Protein AF-A0A959IIW9-F1 (afdb_monomer_lite)

Secondary structure (DSSP, 8-state):
------------PPPPGGGGGG-SS-TTS-EEETTEEESTTIIIIIHHHHHHHHHT-

Sequence (57 aa):
MHPILLMAHYDVVPVELETVDQWTYAPFSGMVRADTVWGRGAIDDKLACVALLEATR

Structure (mmCIF, N/CA/C/O backbone):
data_AF-A0A959IIW9-F1
#
_entry.id   AF-A0A959IIW9-F1
#
loop_
_atom_site.group_PDB
_atom_site.id
_atom_site.type_symbol
_atom_site.label_atom_id
_atom_site.label_alt_id
_atom_site.label_comp_id
_atom_site.label_asym_id
_atom_site.label_entity_id
_atom_site.label_seq_id
_atom_site.pdbx_PDB_ins_code
_atom_site.Cartn_x
_atom_site.Cartn_y
_atom_site.Cartn_z
_atom_site.occupancy
_atom_site.B_iso_or_equiv
_atom_site.auth_seq_id
_atom_site.auth_comp_id
_atom_site.auth_asym_id
_atom_site.auth_atom_id
_atom_site.pdbx_PDB_model_num
ATOM 1 N N . MET A 1 1 ? -14.592 -2.887 30.049 1.00 77.31 1 MET A N 1
ATOM 2 C CA . MET A 1 1 ? -13.658 -3.477 29.065 1.00 77.31 1 MET A CA 1
ATOM 3 C C . MET A 1 1 ? -12.276 -2.905 29.320 1.00 77.31 1 MET A C 1
ATOM 5 O O . MET A 1 1 ? -12.201 -1.780 29.801 1.00 77.31 1 MET A O 1
ATOM 9 N N . HIS A 1 2 ? -11.215 -3.670 29.068 1.00 93.69 2 HIS A N 1
ATOM 10 C CA . HIS A 1 2 ? -9.846 -3.160 29.178 1.00 93.69 2 HIS A CA 1
ATOM 11 C C . HIS A 1 2 ? -9.478 -2.384 27.902 1.00 93.69 2 HIS A C 1
ATOM 13 O O . HIS A 1 2 ? -9.963 -2.764 26.834 1.00 93.69 2 HIS A O 1
ATOM 19 N N . PRO A 1 3 ? -8.667 -1.312 27.989 1.00 95.31 3 PRO A N 1
ATOM 20 C CA . PRO A 1 3 ? -8.182 -0.599 26.810 1.00 95.31 3 PRO A CA 1
ATOM 21 C C . PRO A 1 3 ? -7.426 -1.533 25.860 1.00 95.31 3 PRO A C 1
ATOM 23 O O . PRO A 1 3 ? -6.695 -2.414 26.313 1.00 95.31 3 PRO A O 1
ATOM 26 N N . ILE A 1 4 ? -7.577 -1.310 24.554 1.00 95.56 4 ILE A N 1
ATOM 27 C CA . ILE A 1 4 ? -6.838 -2.015 23.501 1.00 95.56 4 ILE A CA 1
ATOM 28 C C . ILE A 1 4 ? -6.140 -1.004 22.587 1.00 95.56 4 ILE A C 1
ATOM 30 O O . ILE A 1 4 ? -6.667 0.084 22.359 1.00 95.56 4 ILE A O 1
ATOM 34 N N . LEU A 1 5 ? -4.963 -1.367 22.071 1.00 95.69 5 LEU A N 1
ATOM 35 C CA . LEU A 1 5 ? -4.243 -0.603 21.051 1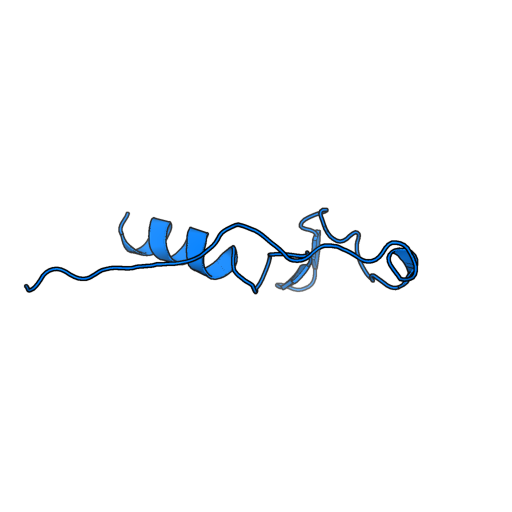.00 95.69 5 LEU A CA 1
ATOM 36 C C . LEU A 1 5 ? -4.385 -1.311 19.704 1.00 95.69 5 LEU A C 1
ATOM 38 O O . LEU A 1 5 ? -4.033 -2.482 19.577 1.00 95.69 5 LEU A O 1
ATOM 42 N N . LEU A 1 6 ? -4.869 -0.574 18.711 1.00 96.81 6 LEU A N 1
ATOM 43 C CA . LEU A 1 6 ? -4.902 -0.979 17.312 1.00 96.81 6 LEU A CA 1
ATOM 44 C C . LEU A 1 6 ? -3.817 -0.188 16.575 1.00 96.81 6 LEU A C 1
ATOM 46 O O . LEU A 1 6 ? -3.747 1.031 16.726 1.00 96.81 6 LEU A O 1
ATOM 50 N N . MET A 1 7 ? -2.954 -0.868 15.824 1.00 97.38 7 MET A N 1
ATOM 51 C CA . MET A 1 7 ? -1.796 -0.254 15.173 1.00 97.38 7 MET A CA 1
ATOM 52 C C . MET A 1 7 ? -1.626 -0.803 13.758 1.00 97.38 7 MET A C 1
ATOM 54 O O . MET A 1 7 ? -1.793 -1.997 13.533 1.00 97.38 7 MET A O 1
ATOM 58 N N . ALA A 1 8 ? -1.272 0.094 12.846 1.00 98.00 8 ALA A N 1
ATOM 59 C CA . ALA A 1 8 ? -0.904 -0.162 11.460 1.00 98.00 8 ALA A CA 1
ATOM 60 C C . ALA A 1 8 ? 0.155 0.871 11.058 1.00 98.00 8 ALA A C 1
ATOM 62 O O . ALA A 1 8 ? 0.288 1.904 11.730 1.00 98.00 8 ALA A O 1
ATOM 63 N N . HIS A 1 9 ? 0.881 0.628 9.972 1.00 98.25 9 HIS A N 1
ATOM 64 C CA . HIS A 1 9 ? 1.786 1.626 9.398 1.00 98.25 9 HIS A CA 1
ATOM 65 C C . HIS A 1 9 ? 1.283 2.130 8.042 1.00 98.25 9 HIS A C 1
ATOM 67 O O . HIS A 1 9 ? 0.330 1.611 7.463 1.00 98.25 9 HIS A O 1
ATOM 73 N N . TYR A 1 10 ? 1.865 3.233 7.573 1.00 97.12 10 TYR A N 1
ATOM 74 C CA . TYR A 1 10 ? 1.388 3.933 6.375 1.00 97.12 10 TYR A CA 1
ATOM 75 C C . TYR A 1 10 ? 2.483 4.182 5.338 1.00 97.12 10 TYR A C 1
ATOM 77 O O . TYR A 1 10 ? 2.189 4.403 4.156 1.00 97.12 10 TYR A O 1
ATOM 85 N N . ASP A 1 11 ? 3.743 4.158 5.769 1.00 98.31 11 ASP A N 1
ATOM 86 C CA . ASP A 1 11 ? 4.881 4.130 4.870 1.00 98.31 11 ASP A CA 1
ATOM 87 C C . ASP A 1 11 ? 4.883 2.835 4.058 1.00 98.31 11 ASP A C 1
ATOM 89 O O . ASP A 1 11 ? 4.306 1.817 4.437 1.00 98.31 11 ASP A O 1
ATOM 93 N N . VAL A 1 12 ? 5.505 2.907 2.890 1.00 98.50 12 VAL A N 1
ATOM 94 C CA . VAL A 1 12 ? 5.580 1.792 1.956 1.00 98.50 12 VAL A CA 1
ATOM 95 C C . VAL A 1 12 ? 7.006 1.671 1.462 1.00 98.50 12 VAL A C 1
ATOM 97 O O . VAL A 1 12 ? 7.705 2.676 1.308 1.00 98.50 12 VAL A O 1
ATOM 100 N N . VAL A 1 13 ? 7.423 0.449 1.144 1.00 98.00 13 VAL A N 1
ATOM 101 C CA . VAL A 1 13 ? 8.709 0.251 0.475 1.00 98.00 13 VAL A CA 1
ATOM 102 C C . VAL A 1 13 ? 8.708 0.930 -0.905 1.00 98.00 13 VAL A C 1
ATOM 104 O O . VAL A 1 13 ? 7.654 0.985 -1.562 1.00 98.00 13 VAL A O 1
ATOM 107 N N . PRO A 1 14 ? 9.865 1.427 -1.379 1.00 97.62 14 PRO A N 1
ATOM 108 C CA . PRO A 1 14 ? 9.982 1.990 -2.716 1.00 97.62 14 PRO A CA 1
ATOM 109 C C . PRO A 1 14 ? 9.521 1.030 -3.820 1.00 97.62 14 PRO A C 1
ATOM 111 O O . PRO A 1 14 ? 9.426 -0.193 -3.656 1.00 97.62 14 PRO A O 1
ATOM 114 N N . VAL A 1 15 ? 9.207 1.606 -4.974 1.00 97.75 15 VAL A N 1
ATOM 115 C CA . VAL A 1 15 ? 9.079 0.843 -6.214 1.00 97.75 15 VAL A CA 1
ATOM 116 C C . VAL A 1 15 ? 10.399 0.970 -6.949 1.00 97.75 15 VAL A C 1
ATOM 118 O O . VAL A 1 15 ? 10.832 2.085 -7.232 1.00 97.75 15 VAL A O 1
ATOM 121 N N . GLU A 1 16 ? 11.012 -0.165 -7.263 1.00 97.44 16 GLU A N 1
ATOM 122 C CA . GLU A 1 16 ? 12.245 -0.193 -8.039 1.00 97.44 16 GLU A CA 1
ATOM 123 C C . GLU A 1 16 ? 11.994 0.299 -9.466 1.00 97.44 16 GLU A C 1
ATOM 125 O O . GLU A 1 16 ? 11.088 -0.178 -10.156 1.00 97.44 16 GLU A O 1
ATOM 130 N N . LEU A 1 17 ? 12.805 1.264 -9.908 1.00 96.06 17 LEU A N 1
ATOM 131 C CA . LEU A 1 17 ? 12.667 1.872 -11.234 1.00 96.06 17 LEU A CA 1
ATOM 132 C C . LEU A 1 17 ? 12.954 0.867 -12.354 1.00 96.06 17 LEU A C 1
ATOM 134 O O . LEU A 1 17 ? 12.318 0.929 -13.399 1.00 96.06 17 LEU A O 1
ATOM 138 N N . GLU A 1 18 ? 13.870 -0.074 -12.119 1.00 98.00 18 GLU A N 1
ATOM 139 C CA . GLU A 1 18 ? 14.276 -1.095 -13.094 1.00 98.00 18 GLU A CA 1
ATOM 140 C C . GLU A 1 18 ? 13.170 -2.109 -13.410 1.00 98.00 18 GLU A C 1
ATOM 142 O O . GLU A 1 18 ? 13.236 -2.790 -14.429 1.00 98.00 18 GLU A O 1
ATOM 147 N N . THR A 1 19 ? 12.161 -2.219 -12.545 1.00 96.94 19 THR A N 1
ATOM 148 C CA . THR A 1 19 ? 11.066 -3.188 -12.688 1.00 96.94 19 THR A CA 1
ATOM 149 C C . THR A 1 19 ? 9.695 -2.518 -12.690 1.00 96.94 19 THR A C 1
ATOM 151 O O . THR A 1 19 ? 8.677 -3.191 -12.516 1.00 96.94 19 THR A O 1
ATOM 154 N N . VAL A 1 20 ? 9.627 -1.187 -12.807 1.00 97.00 20 VAL A N 1
ATOM 155 C CA . VAL A 1 20 ? 8.353 -0.448 -12.749 1.00 97.00 20 VAL A CA 1
ATOM 156 C C . VAL A 1 20 ? 7.416 -0.836 -13.896 1.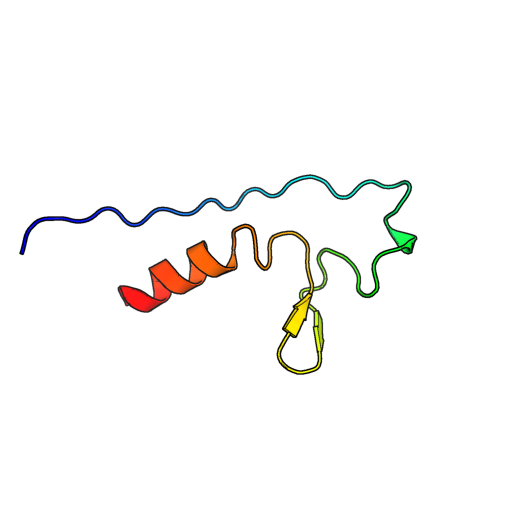00 97.00 20 VAL A C 1
ATOM 158 O O . VAL A 1 20 ? 6.199 -0.853 -13.729 1.00 97.00 20 VAL A O 1
ATOM 161 N N . ASP A 1 21 ? 7.989 -1.201 -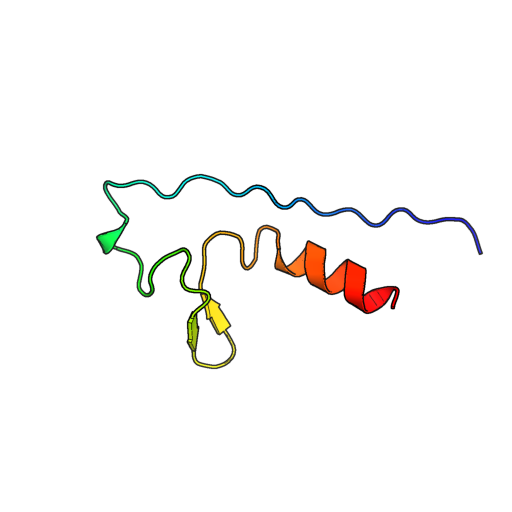15.038 1.00 97.50 21 ASP A N 1
ATOM 162 C CA . ASP A 1 21 ? 7.311 -1.674 -16.243 1.00 97.50 21 ASP A CA 1
ATOM 163 C C . ASP A 1 21 ? 6.751 -3.100 -16.112 1.00 97.50 21 ASP A C 1
ATOM 165 O O . ASP A 1 21 ? 5.842 -3.472 -16.852 1.00 97.50 21 ASP A O 1
ATOM 169 N N . GLN A 1 22 ? 7.236 -3.886 -15.146 1.00 97.94 22 GLN A N 1
ATOM 170 C CA . GLN A 1 22 ? 6.740 -5.238 -14.862 1.00 97.94 22 GLN A CA 1
ATOM 171 C C . GLN A 1 22 ? 5.424 -5.233 -14.072 1.00 97.94 22 GLN A C 1
ATOM 173 O O . GLN A 1 22 ? 4.758 -6.264 -13.954 1.00 97.94 22 GLN A O 1
ATOM 178 N N . TRP A 1 23 ? 5.025 -4.086 -13.517 1.00 97.88 23 TRP A N 1
ATOM 179 C CA . TRP A 1 23 ? 3.750 -3.955 -12.824 1.00 97.88 23 TRP A CA 1
ATOM 180 C C . TRP A 1 23 ? 2.578 -4.065 -13.803 1.00 97.88 23 TRP A C 1
ATOM 182 O O . TRP A 1 23 ? 2.476 -3.308 -14.764 1.00 97.88 23 TRP A O 1
ATOM 192 N N . THR A 1 24 ? 1.621 -4.950 -13.508 1.00 97.12 24 THR A N 1
ATOM 193 C CA . THR A 1 24 ? 0.389 -5.095 -14.308 1.00 97.12 24 THR A CA 1
ATOM 194 C C . THR A 1 24 ? -0.456 -3.816 -14.319 1.00 97.12 24 THR A C 1
ATOM 196 O O . THR A 1 24 ? -1.078 -3.486 -15.326 1.00 97.12 24 THR A O 1
ATOM 199 N N . TYR A 1 25 ? -0.464 -3.083 -13.203 1.00 97.69 25 TYR A N 1
ATOM 200 C CA . TYR A 1 25 ? -1.084 -1.766 -13.066 1.00 97.69 25 TYR A CA 1
ATOM 201 C C . TYR A 1 25 ? -0.121 -0.838 -12.344 1.00 97.69 25 TYR A C 1
ATOM 203 O O . TYR A 1 25 ? 0.586 -1.282 -11.440 1.00 97.69 25 TYR A O 1
ATOM 211 N N . ALA A 1 26 ? -0.122 0.450 -12.699 1.00 97.69 26 ALA A N 1
ATOM 212 C CA . ALA A 1 26 ? 0.808 1.406 -12.109 1.00 97.69 26 ALA A CA 1
ATOM 213 C C . ALA A 1 26 ? 0.740 1.353 -10.567 1.00 97.69 26 ALA A C 1
ATOM 215 O O . ALA A 1 26 ? -0.358 1.409 -9.999 1.00 97.69 26 ALA A O 1
ATOM 216 N N . PRO A 1 27 ? 1.891 1.265 -9.879 1.00 97.75 27 PRO A N 1
ATOM 217 C CA . PRO A 1 27 ? 1.976 0.865 -8.473 1.00 97.75 27 PRO A CA 1
ATOM 218 C C . PRO A 1 27 ? 1.241 1.803 -7.513 1.00 97.75 27 PRO A C 1
ATOM 220 O O . PRO A 1 27 ? 0.843 1.379 -6.436 1.00 97.75 27 PRO A O 1
ATOM 223 N N . PHE A 1 28 ? 1.030 3.063 -7.889 1.00 97.25 28 PHE A N 1
ATOM 224 C CA . PHE A 1 28 ? 0.326 4.052 -7.067 1.00 97.25 28 PHE A CA 1
ATOM 225 C C . PHE A 1 28 ? -1.019 4.492 -7.663 1.00 97.25 28 PHE A C 1
ATOM 227 O O . PHE A 1 28 ? -1.574 5.501 -7.244 1.00 97.25 28 PHE A O 1
ATOM 234 N N . SER A 1 29 ? -1.552 3.749 -8.638 1.00 97.44 29 SER A N 1
ATOM 235 C CA . SER A 1 29 ? -2.846 4.065 -9.266 1.00 97.44 29 SER A CA 1
ATOM 236 C C . SER A 1 29 ? -4.056 3.733 -8.394 1.00 97.44 29 SER A C 1
ATOM 238 O O . SER A 1 29 ? -5.115 4.320 -8.593 1.00 97.44 29 SER A O 1
ATOM 240 N N . GLY A 1 30 ? -3.925 2.776 -7.466 1.00 96.38 30 GLY A N 1
ATOM 241 C CA . GLY A 1 30 ? -5.067 2.245 -6.717 1.00 96.38 30 GLY A CA 1
ATOM 242 C C . GLY A 1 30 ? -6.091 1.539 -7.611 1.00 96.38 30 GLY A C 1
ATOM 243 O O . GLY A 1 30 ? -7.282 1.559 -7.308 1.00 96.38 30 GLY A O 1
ATOM 244 N N . MET A 1 31 ? -5.649 0.958 -8.733 1.00 98.31 31 MET A N 1
ATOM 245 C CA . MET A 1 31 ? -6.523 0.297 -9.703 1.00 98.31 31 MET A CA 1
ATOM 246 C C . MET A 1 31 ? -7.367 -0.790 -9.035 1.00 98.31 31 MET A C 1
ATOM 248 O O . MET A 1 31 ? -6.832 -1.684 -8.387 1.00 98.31 31 MET A O 1
ATOM 252 N N . VAL A 1 32 ? -8.678 -0.767 -9.268 1.00 98.19 32 VAL A N 1
ATOM 253 C CA . VAL A 1 32 ? -9.586 -1.832 -8.835 1.00 98.19 32 VAL A CA 1
ATOM 254 C C . VAL A 1 32 ? -9.938 -2.701 -10.033 1.00 98.19 32 VAL A C 1
ATOM 256 O O . VAL A 1 32 ? -10.510 -2.226 -11.016 1.00 98.19 32 VAL A O 1
ATOM 259 N N . ARG A 1 33 ? -9.605 -3.990 -9.962 1.00 97.88 33 ARG A N 1
ATOM 260 C CA . ARG A 1 33 ? -9.913 -4.966 -11.010 1.00 97.88 33 ARG A CA 1
ATOM 261 C C . ARG A 1 33 ? -10.330 -6.289 -10.391 1.00 97.88 33 ARG A C 1
ATOM 263 O O . ARG A 1 33 ? -9.570 -6.840 -9.606 1.00 97.88 33 ARG A O 1
ATOM 270 N N . ALA A 1 34 ? -11.487 -6.809 -10.812 1.00 95.69 34 ALA A N 1
ATOM 271 C CA . ALA A 1 34 ? -12.010 -8.105 -10.366 1.00 95.69 34 ALA A CA 1
ATOM 272 C C . ALA A 1 34 ? -11.931 -8.250 -8.834 1.00 95.69 34 ALA A C 1
ATOM 274 O O . ALA A 1 34 ? -11.242 -9.123 -8.315 1.00 95.69 34 ALA A O 1
ATOM 275 N N . ASP A 1 35 ? -12.552 -7.297 -8.133 1.00 95.75 35 ASP A N 1
ATOM 276 C CA . ASP A 1 35 ? -12.620 -7.230 -6.665 1.00 95.75 35 ASP A CA 1
ATOM 277 C C . ASP A 1 35 ? -11.268 -7.128 -5.942 1.00 95.75 35 ASP A C 1
ATOM 279 O O . ASP A 1 35 ? -11.177 -7.305 -4.731 1.00 95.75 35 ASP A O 1
ATOM 283 N N . THR A 1 36 ? -10.206 -6.790 -6.675 1.00 96.88 36 THR A N 1
ATOM 284 C CA . THR A 1 36 ? -8.856 -6.628 -6.133 1.00 96.88 36 THR A CA 1
ATOM 285 C C . THR A 1 36 ? -8.373 -5.197 -6.325 1.00 96.88 36 THR A C 1
ATOM 287 O O . THR A 1 36 ? -8.409 -4.669 -7.439 1.00 96.88 36 THR A O 1
ATOM 290 N N . VAL A 1 37 ? -7.881 -4.579 -5.249 1.00 97.81 37 VAL A N 1
ATOM 291 C CA . VAL A 1 37 ? -7.160 -3.300 -5.296 1.00 97.81 37 VAL A CA 1
ATOM 292 C C . VAL A 1 37 ? -5.682 -3.576 -5.560 1.00 97.81 37 VAL A C 1
ATOM 294 O O . VAL A 1 37 ? -5.026 -4.283 -4.797 1.00 97.81 37 VAL A O 1
ATOM 297 N N . TRP A 1 38 ? -5.146 -2.988 -6.623 1.00 98.00 38 TRP A N 1
ATOM 298 C CA . TRP A 1 38 ? -3.746 -3.089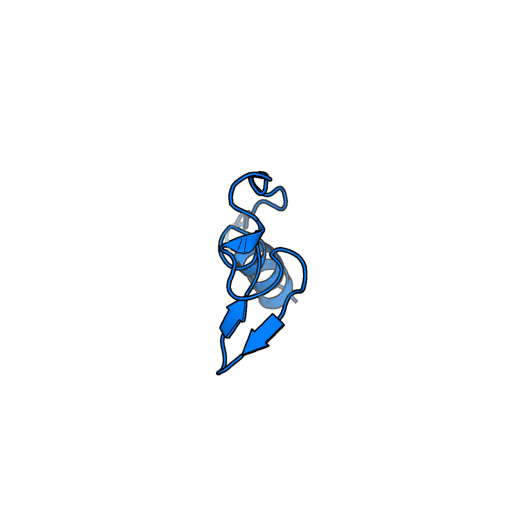 -7.012 1.00 98.00 38 TRP A CA 1
ATOM 299 C C . TRP A 1 38 ? -2.998 -1.813 -6.646 1.00 98.00 38 TRP A C 1
ATOM 301 O O . TRP A 1 38 ? -3.332 -0.714 -7.095 1.00 98.00 38 TRP A O 1
ATOM 311 N N . GLY A 1 39 ? -1.942 -1.973 -5.856 1.00 97.88 39 GLY A N 1
ATOM 312 C CA . GLY A 1 39 ? -1.000 -0.902 -5.582 1.00 97.88 39 GLY A CA 1
ATOM 313 C C . GLY A 1 39 ? 0.013 -1.253 -4.500 1.00 97.88 39 GLY A C 1
ATOM 314 O O . GLY A 1 39 ? -0.251 -2.056 -3.603 1.00 97.88 39 GLY A O 1
ATOM 315 N N . ARG A 1 40 ? 1.183 -0.618 -4.558 1.00 98.38 40 ARG A N 1
ATOM 316 C CA . ARG A 1 40 ? 2.145 -0.594 -3.458 1.00 98.38 40 ARG A CA 1
ATOM 317 C C . ARG A 1 40 ? 1.465 0.034 -2.244 1.00 98.38 40 ARG A C 1
ATOM 319 O O . ARG A 1 40 ? 0.904 1.125 -2.334 1.00 98.38 40 ARG A O 1
ATOM 326 N N . GLY A 1 41 ? 1.521 -0.645 -1.106 1.00 98.31 41 GLY A N 1
ATOM 327 C CA . GLY A 1 41 ? 0.817 -0.195 0.088 1.00 98.31 41 GLY A CA 1
ATOM 328 C C . GLY A 1 41 ? -0.566 -0.804 0.276 1.00 98.31 41 GLY A C 1
ATOM 329 O O . GLY A 1 41 ? -1.103 -0.692 1.368 1.00 98.31 41 GLY A O 1
ATOM 330 N N . ALA A 1 42 ? -1.172 -1.396 -0.765 1.00 97.94 42 ALA A N 1
ATOM 331 C CA . ALA A 1 42 ? -2.572 -1.820 -0.701 1.00 97.94 42 ALA A CA 1
ATOM 332 C C . ALA A 1 42 ? -2.798 -2.874 0.389 1.00 97.94 42 ALA A C 1
ATOM 334 O O . ALA A 1 42 ? -3.675 -2.691 1.220 1.00 97.94 42 ALA A O 1
ATOM 335 N N . ILE A 1 43 ? -1.986 -3.934 0.408 1.00 97.50 43 ILE A N 1
ATOM 336 C CA . ILE A 1 43 ? -2.039 -4.973 1.447 1.00 97.50 43 ILE A CA 1
ATOM 337 C C . ILE A 1 43 ? -1.146 -4.609 2.635 1.00 97.50 43 ILE A C 1
ATOM 339 O O . ILE A 1 43 ? -1.598 -4.695 3.765 1.00 97.50 43 ILE A O 1
ATOM 343 N N . ASP A 1 44 ? 0.089 -4.190 2.360 1.00 97.88 44 ASP A N 1
ATOM 344 C CA . ASP A 1 44 ? 1.109 -3.840 3.352 1.00 97.88 44 ASP A CA 1
ATOM 345 C C . ASP A 1 44 ? 1.363 -2.324 3.313 1.00 97.88 44 ASP A C 1
ATOM 347 O O . ASP A 1 44 ? 2.099 -1.855 2.440 1.00 97.88 44 ASP A O 1
ATOM 351 N N . ASP A 1 45 ? 0.712 -1.518 4.160 1.00 98.31 45 ASP A N 1
ATOM 352 C CA . ASP A 1 45 ? -0.235 -1.908 5.239 1.00 98.31 45 ASP A CA 1
ATOM 353 C C . ASP A 1 45 ? -1.485 -1.008 5.298 1.00 98.31 45 ASP A C 1
ATOM 355 O O . ASP A 1 45 ? -2.194 -0.877 6.301 1.00 98.31 45 ASP A O 1
ATOM 359 N N . LYS A 1 46 ? -1.808 -0.355 4.176 1.00 98.25 46 LYS A N 1
ATOM 360 C CA . LYS A 1 46 ? -2.907 0.620 4.136 1.00 98.25 46 LYS A CA 1
ATOM 361 C C . LYS A 1 46 ? -4.275 -0.026 4.306 1.00 98.25 46 LYS A C 1
ATOM 363 O O . LYS A 1 46 ? -5.169 0.629 4.841 1.00 98.25 46 LYS A O 1
ATOM 368 N N . LEU A 1 47 ? -4.439 -1.288 3.899 1.00 97.75 47 LEU A N 1
ATOM 369 C CA . LEU A 1 47 ? -5.640 -2.068 4.202 1.00 97.75 47 LEU A CA 1
ATOM 370 C C . LEU A 1 47 ? -5.907 -2.079 5.708 1.00 97.75 47 LEU A C 1
ATOM 372 O O . LEU A 1 47 ? -7.015 -1.738 6.117 1.00 97.75 47 LEU A O 1
ATOM 376 N N . ALA A 1 48 ? -4.909 -2.437 6.523 1.00 98.06 48 ALA A N 1
ATOM 377 C CA . ALA A 1 48 ? -5.070 -2.48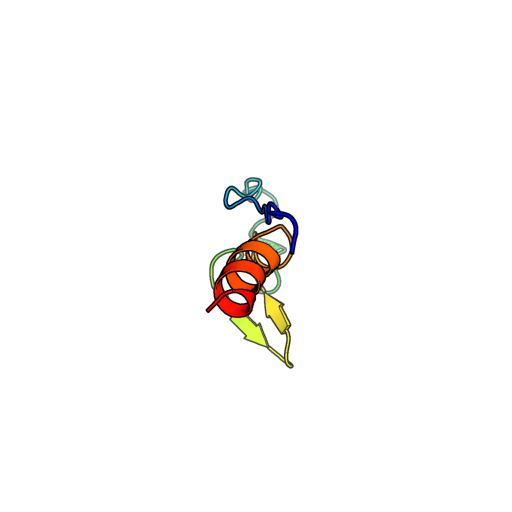0 7.971 1.00 98.06 48 ALA A CA 1
ATOM 378 C C . ALA A 1 48 ? -5.328 -1.080 8.531 1.00 98.06 48 ALA A C 1
ATOM 380 O O . ALA A 1 48 ? -6.258 -0.901 9.313 1.00 98.06 48 ALA A O 1
ATOM 381 N N . CYS A 1 49 ? -4.583 -0.069 8.073 1.00 97.56 49 CYS A N 1
ATOM 382 C CA . CYS A 1 49 ? -4.778 1.315 8.507 1.00 97.56 49 CYS A CA 1
ATOM 383 C C . CYS A 1 49 ? -6.235 1.784 8.334 1.00 97.56 49 CYS A C 1
ATOM 385 O O . CYS A 1 49 ? -6.847 2.268 9.287 1.00 97.56 49 CYS A O 1
ATOM 387 N N . VAL A 1 50 ? -6.826 1.579 7.152 1.00 97.00 50 VAL A N 1
ATOM 388 C CA . VAL A 1 50 ? -8.220 1.972 6.880 1.00 97.00 50 VAL A CA 1
ATOM 389 C C . VAL A 1 50 ? -9.212 1.072 7.617 1.00 97.00 50 VAL A C 1
ATOM 391 O O . VAL A 1 50 ? -10.166 1.575 8.205 1.00 97.00 50 VAL A O 1
ATOM 394 N N . ALA A 1 51 ? -8.987 -0.243 7.636 1.00 97.88 51 ALA A N 1
ATOM 395 C CA . ALA A 1 51 ? -9.889 -1.183 8.299 1.00 97.88 51 ALA A CA 1
ATOM 396 C C . ALA A 1 51 ? -9.995 -0.921 9.808 1.00 97.88 51 ALA A C 1
ATOM 398 O O . ALA A 1 51 ? -11.091 -0.977 10.360 1.00 97.88 51 ALA A O 1
ATOM 399 N N . LEU A 1 52 ? -8.882 -0.602 10.474 1.00 97.69 52 LEU A N 1
ATOM 400 C CA . LEU A 1 52 ? -8.874 -0.285 11.903 1.00 97.69 52 LEU A CA 1
ATOM 401 C C . LEU A 1 52 ? -9.610 1.027 12.197 1.00 97.69 52 LEU A C 1
ATOM 403 O O . LEU A 1 52 ? -10.379 1.079 13.155 1.00 97.69 52 LEU A O 1
ATOM 407 N N . LEU A 1 53 ? -9.427 2.057 11.362 1.00 95.88 53 LEU A N 1
ATOM 408 C CA . LEU A 1 53 ? -10.161 3.320 11.492 1.00 95.88 53 LEU A CA 1
ATOM 409 C C . LEU A 1 53 ? -11.673 3.110 11.338 1.00 95.88 53 LEU A C 1
ATOM 411 O O . LEU A 1 53 ? -12.442 3.610 12.158 1.00 95.88 53 LEU A O 1
ATOM 415 N N . GLU A 1 54 ? -12.094 2.333 10.338 1.00 97.75 54 GLU A N 1
ATOM 416 C CA . GLU A 1 54 ? -13.513 2.041 10.101 1.00 97.75 54 GLU A CA 1
ATOM 417 C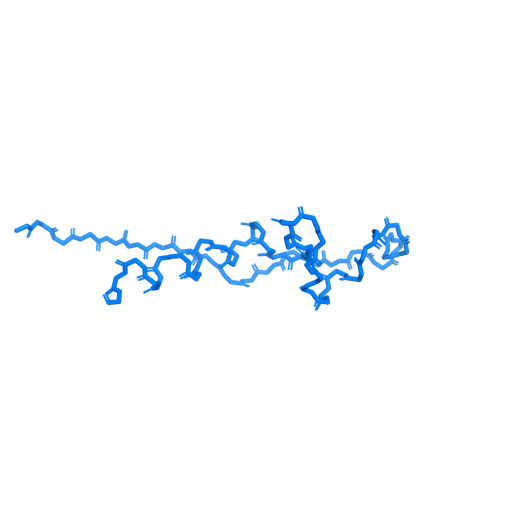 C . GLU A 1 54 ? -14.121 1.121 11.170 1.00 97.75 54 GLU A C 1
ATOM 419 O O . GLU A 1 54 ? -15.273 1.304 11.550 1.00 97.75 54 GLU A O 1
ATOM 424 N N . ALA A 1 55 ? -13.360 0.169 11.718 1.00 96.81 55 ALA A N 1
ATOM 425 C CA . ALA A 1 55 ? -13.849 -0.735 12.762 1.00 96.81 55 ALA A CA 1
ATOM 426 C C . ALA A 1 55 ? -14.180 -0.023 14.085 1.00 96.81 55 ALA A C 1
ATOM 428 O O . ALA A 1 55 ? -14.993 -0.520 14.864 1.00 96.81 55 ALA A O 1
ATOM 429 N N . THR A 1 56 ? -13.532 1.114 14.356 1.00 90.94 56 THR A N 1
ATOM 430 C CA . THR A 1 56 ? -13.748 1.919 15.574 1.00 90.94 56 THR A CA 1
ATOM 431 C C . THR A 1 56 ? -14.698 3.097 15.382 1.00 90.94 56 THR A C 1
ATOM 433 O O . THR A 1 56 ? -14.859 3.898 16.306 1.00 90.94 56 THR A O 1
ATOM 436 N N . ARG A 1 57 ? -15.256 3.237 14.177 1.00 78.00 57 ARG A N 1
ATOM 437 C CA . ARG A 1 57 ? -16.108 4.360 13.803 1.00 78.00 57 ARG A CA 1
ATOM 438 C C . ARG A 1 57 ? -17.483 4.311 14.468 1.00 78.00 57 ARG A C 1
ATOM 440 O O . ARG A 1 57 ? -17.968 3.202 14.779 1.00 78.00 57 ARG A O 1
#

Foldseek 3Di:
DDDDDQDADQDFDDDDPVCQVVAPDRQPPLDADPNDGHHTCCVRPVVSVVVVVVVVD

pLDDT: mean 96.56, std 3.82, range [77.31, 98.5]

Radius of gyration: 14.51 Å; chains: 1; bounding box: 30×12×45 Å